Protein AF-A0AAV2VTD2-F1 (afdb_monomer)

Nearest PDB structures (foldseek):
  6qyb-assembly1_A  TM=3.836E-01  e=2.633E+00  Streptomyces lividans 1326
  5hjf-assembly1_D  TM=2.241E-01  e=3.976E+00  Nostoc punctiforme

Radius of gyration: 26.43 Å; Cα contacts (8 Å, |Δi|>4): 81; chains: 1; bou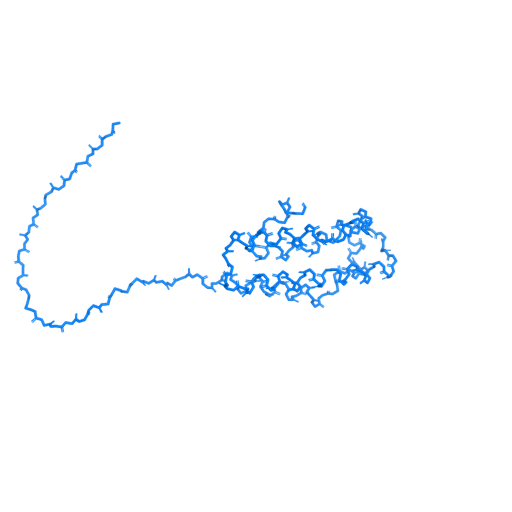nding box: 73×46×57 Å

Mean predicted aligned error: 12.75 Å

InterPro domains:
  IPR038360 DUF4844 superfamily [G3DSA:1.20.1480.40] (35-135)

Sequence (141 aa):
MCLRYCAAHTLEKRKFPMKNLRIYISISLLSFSCFTQGSSLKIDDLIQKDNYALPLWEQRGLVPSPEHVIKRLERVTVNFLENLKKINENSELDAPSKLEKVQSLVDELPWDSFDTEEKEFLADVIAPAIESMGYNPWSII

Foldseek 3Di:
DDDDDDDDDDDDDDDDDDDDDDDDPPPPPPDDPPQLVQLLVQLVVLLPDLLQPPVNCVVVVHDRDPPVVSVVLNVLLNVLSVVLNVLSPDPVDDPVRSVVVNLVSVVPRPLVVDDPVSNVSSLVSCQVSCVSSVDHSVVRD

Organism: NCBI:txid1238450

Structure (mmCIF, N/CA/C/O backbone):
data_AF-A0AAV2VTD2-F1
#
_entry.id   AF-A0AAV2VTD2-F1
#
loop_
_atom_site.group_PDB
_atom_site.id
_atom_site.type_symbol
_atom_site.label_atom_id
_atom_site.label_alt_id
_atom_site.label_comp_id
_atom_site.label_asym_id
_atom_site.label_entity_id
_atom_site.label_seq_id
_atom_site.pdbx_PDB_ins_code
_atom_site.Cartn_x
_atom_site.Cartn_y
_atom_site.Cartn_z
_atom_site.occupancy
_atom_site.B_iso_or_equiv
_atom_site.auth_seq_id
_atom_site.auth_comp_id
_atom_site.auth_asym_id
_atom_site.auth_atom_id
_atom_site.pdbx_PDB_model_num
ATOM 1 N N . MET A 1 1 ? -31.138 34.545 26.437 1.00 36.88 1 MET A N 1
ATOM 2 C CA . MET A 1 1 ? -32.516 34.511 26.981 1.00 36.88 1 MET A CA 1
ATOM 3 C C . MET A 1 1 ? -33.092 33.131 26.686 1.00 36.88 1 MET A C 1
ATOM 5 O O . MET A 1 1 ? -33.505 32.881 25.569 1.00 36.88 1 MET A O 1
ATOM 9 N N . CYS A 1 2 ? -32.776 32.120 27.492 1.00 37.06 2 CYS A N 1
ATOM 10 C CA . CYS A 1 2 ? -33.535 31.676 28.672 1.00 37.06 2 CYS A CA 1
ATOM 11 C C . CYS A 1 2 ? -35.016 31.346 28.402 1.00 37.06 2 CYS A C 1
ATOM 13 O O . CYS A 1 2 ? -35.859 32.233 28.379 1.00 37.06 2 CYS A O 1
ATOM 15 N N . LEU A 1 3 ? -35.257 30.031 28.305 1.00 37.59 3 LEU A N 1
ATOM 16 C CA . LEU A 1 3 ? -36.273 29.255 29.029 1.00 37.59 3 LEU A CA 1
ATOM 17 C C . LEU A 1 3 ? -37.757 29.586 28.782 1.00 37.59 3 LEU A C 1
ATOM 19 O O . LEU A 1 3 ? -38.308 30.536 29.329 1.00 37.59 3 LEU A O 1
ATOM 23 N N . ARG A 1 4 ? -38.448 28.666 28.097 1.00 42.09 4 ARG A N 1
ATOM 24 C CA . ARG A 1 4 ? -39.869 28.368 28.348 1.00 42.09 4 ARG A CA 1
ATOM 25 C C . ARG A 1 4 ? -39.957 26.901 28.770 1.00 42.09 4 ARG A C 1
ATOM 27 O O . ARG A 1 4 ? -39.618 26.027 27.986 1.00 42.09 4 ARG A O 1
ATOM 34 N N . TYR A 1 5 ? -39.990 26.640 30.071 1.00 42.22 5 TYR A N 1
ATOM 35 C CA . TYR A 1 5 ? -41.162 26.554 30.954 1.00 42.22 5 TYR A CA 1
ATOM 36 C C . TYR A 1 5 ? -42.034 25.318 30.728 1.00 42.22 5 TYR A C 1
ATOM 38 O O . TYR A 1 5 ? -42.557 25.063 29.648 1.00 42.22 5 TYR A O 1
ATOM 46 N N . CYS A 1 6 ? -42.131 24.581 31.829 1.00 35.28 6 CYS A N 1
ATOM 47 C CA . CYS A 1 6 ? -42.732 23.284 32.040 1.00 35.28 6 CYS A CA 1
ATOM 48 C C . CYS A 1 6 ? -44.267 23.312 32.130 1.00 35.28 6 CYS A C 1
ATOM 50 O O . CYS A 1 6 ? -44.848 24.295 32.572 1.00 35.28 6 CYS A O 1
ATOM 52 N N . ALA A 1 7 ? -44.833 22.134 31.843 1.00 37.69 7 ALA A N 1
ATOM 53 C CA . ALA A 1 7 ? -45.855 21.403 32.606 1.00 37.69 7 ALA A CA 1
ATOM 54 C C . ALA A 1 7 ? -47.234 22.035 32.888 1.00 37.69 7 ALA A C 1
ATOM 56 O O . ALA A 1 7 ? -47.347 23.035 33.582 1.00 37.69 7 ALA A O 1
ATOM 57 N N . ALA A 1 8 ? -48.293 21.306 32.508 1.00 38.22 8 ALA A N 1
ATOM 58 C CA . ALA A 1 8 ? -49.259 20.669 33.427 1.00 38.22 8 ALA A CA 1
ATOM 59 C C . ALA A 1 8 ? -50.441 20.098 32.606 1.00 38.22 8 ALA A C 1
ATOM 61 O O . ALA A 1 8 ? -51.111 20.821 31.885 1.00 38.22 8 ALA A O 1
ATOM 62 N N . HIS A 1 9 ? -50.576 18.774 32.505 1.00 34.91 9 HIS A N 1
ATOM 63 C CA . HIS A 1 9 ? -51.398 17.907 33.367 1.00 34.91 9 HIS A CA 1
ATOM 64 C C . HIS A 1 9 ? -52.898 17.895 33.009 1.00 34.91 9 HIS A C 1
ATOM 66 O O . HIS A 1 9 ? -53.652 18.802 33.337 1.00 34.91 9 HIS A O 1
ATOM 72 N N . THR A 1 1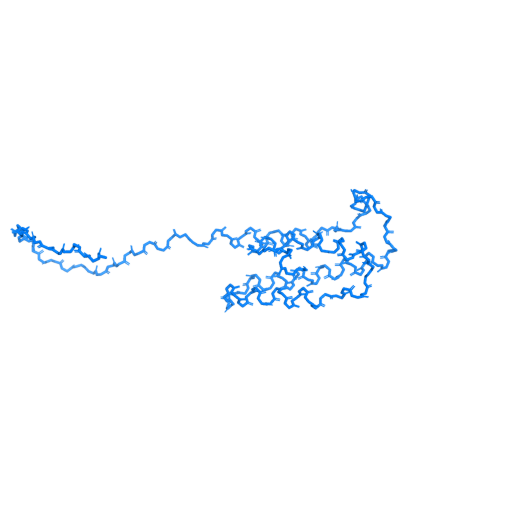0 ? -53.364 16.788 32.430 1.00 36.56 10 THR A N 1
ATOM 73 C CA . THR A 1 10 ? -54.735 16.297 32.633 1.00 36.56 10 THR A CA 1
ATOM 74 C C . THR A 1 10 ? -54.670 14.774 32.711 1.00 36.56 10 THR A C 1
ATOM 76 O O . THR A 1 10 ? -54.387 14.092 31.731 1.00 36.56 10 THR A O 1
ATOM 79 N N . LEU A 1 11 ? -54.839 14.260 33.931 1.00 38.72 11 LEU A N 1
ATOM 80 C CA . LEU A 1 11 ? -54.902 12.841 34.266 1.00 38.72 11 LEU A CA 1
ATOM 81 C C . LEU A 1 11 ? -56.343 12.354 34.087 1.00 38.72 11 LEU A C 1
ATOM 83 O O . LEU A 1 11 ? -57.200 12.686 34.905 1.00 38.72 11 LEU A O 1
ATOM 87 N N . GLU A 1 12 ? -56.596 11.508 33.090 1.00 40.19 12 GLU A N 1
ATOM 88 C CA . GLU A 1 12 ? -57.786 10.657 33.067 1.00 40.19 12 GLU A CA 1
ATOM 89 C C . GLU A 1 12 ? -57.413 9.269 33.598 1.00 40.19 12 GLU A C 1
ATOM 91 O O . GLU A 1 12 ? -56.598 8.537 33.035 1.00 40.19 12 GLU A O 1
ATOM 96 N N . LYS A 1 13 ? -57.984 8.924 34.754 1.00 46.62 13 LYS A N 1
ATOM 97 C CA . LYS A 1 13 ? -57.785 7.643 35.427 1.00 46.62 13 LYS A CA 1
ATOM 98 C C . LYS A 1 13 ? -58.531 6.543 34.673 1.00 46.62 13 LYS A C 1
ATOM 100 O O . LYS A 1 13 ? -59.755 6.478 34.750 1.00 46.62 13 LYS A O 1
ATOM 105 N N . ARG A 1 14 ? -57.810 5.595 34.071 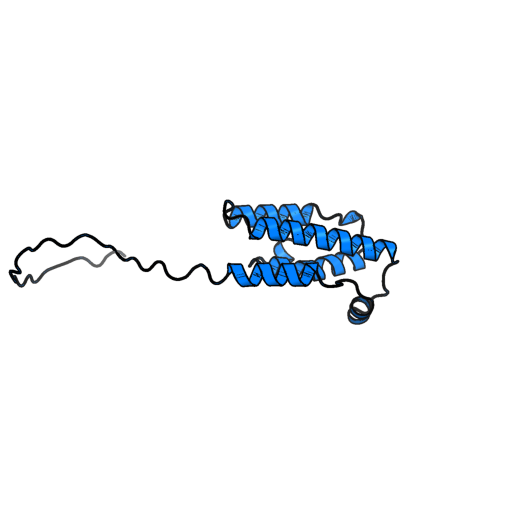1.00 41.16 14 ARG A N 1
ATOM 106 C CA . ARG A 1 14 ? -58.359 4.262 33.773 1.00 41.16 14 ARG A CA 1
ATOM 107 C C . ARG A 1 14 ? -57.610 3.194 34.559 1.00 41.16 14 ARG A C 1
ATOM 109 O O . ARG A 1 14 ? -56.436 2.930 34.332 1.00 41.16 14 ARG A O 1
ATOM 116 N N . LYS A 1 15 ? -58.332 2.588 35.505 1.00 43.59 15 LYS A N 1
ATOM 117 C CA . LYS A 1 15 ? -57.982 1.325 36.163 1.00 43.59 15 LYS A CA 1
ATOM 118 C C . LYS A 1 15 ? -57.872 0.237 35.091 1.00 43.59 15 LYS A C 1
ATOM 120 O O . LYS A 1 15 ? -58.880 -0.097 34.477 1.00 43.59 15 LYS A O 1
ATOM 125 N N . PHE A 1 16 ? -56.692 -0.352 34.937 1.00 41.16 16 PHE A N 1
ATOM 126 C CA . PHE A 1 16 ? -56.518 -1.652 34.292 1.00 41.16 16 PHE A CA 1
ATOM 127 C C . PHE A 1 16 ? -55.811 -2.601 35.274 1.00 41.16 16 PHE A C 1
ATOM 129 O O . PHE A 1 16 ? -54.871 -2.181 35.951 1.00 41.16 16 PHE A O 1
ATOM 136 N N . PRO A 1 17 ? -56.299 -3.843 35.438 1.00 40.00 17 PRO A N 1
ATOM 137 C CA . PRO A 1 17 ? -55.823 -4.760 36.467 1.00 40.00 17 PRO A CA 1
ATOM 138 C C . PRO A 1 17 ? -54.426 -5.305 36.154 1.00 40.00 17 PRO A C 1
ATOM 140 O O . PRO A 1 17 ? -54.135 -5.710 35.030 1.00 40.00 17 PRO A O 1
ATOM 143 N N . MET A 1 18 ? -53.588 -5.368 37.193 1.00 39.12 18 MET A N 1
ATOM 144 C CA . MET A 1 18 ? -52.273 -5.997 37.152 1.00 39.12 18 MET A CA 1
ATOM 145 C C . MET A 1 18 ? -52.396 -7.492 36.862 1.00 39.12 18 MET A 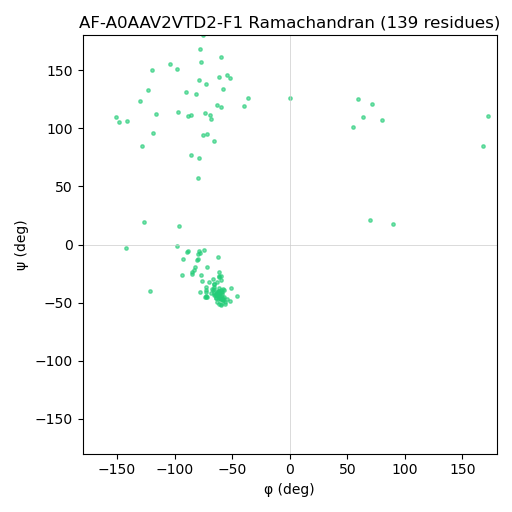C 1
ATOM 147 O O . MET A 1 18 ? -52.970 -8.245 37.651 1.00 39.12 18 MET A O 1
ATOM 151 N N . LYS A 1 19 ? -51.782 -7.931 35.766 1.00 45.41 19 LYS A N 1
ATOM 152 C CA . LYS A 1 19 ? -51.291 -9.299 35.618 1.00 45.41 19 LYS A CA 1
ATOM 153 C C . LYS A 1 19 ? -49.851 -9.214 35.133 1.00 45.41 19 LYS A C 1
ATOM 155 O O . LYS A 1 19 ? -49.561 -8.558 34.140 1.00 45.41 19 LYS A O 1
ATOM 160 N N . ASN A 1 20 ? -48.979 -9.834 35.918 1.00 46.16 20 ASN A N 1
ATOM 161 C CA . ASN A 1 20 ? -47.542 -9.957 35.727 1.00 46.16 20 ASN A CA 1
ATOM 162 C C . ASN A 1 20 ? -47.161 -10.199 34.263 1.00 46.16 20 ASN A C 1
ATOM 164 O O . ASN A 1 20 ? -47.496 -11.253 33.723 1.00 46.16 20 ASN A O 1
ATOM 168 N N . LEU A 1 21 ? -46.388 -9.293 33.658 1.00 40.34 21 LEU A N 1
ATOM 169 C CA . LEU A 1 21 ? -45.577 -9.654 32.502 1.00 40.34 21 LEU A CA 1
ATOM 170 C C . LEU A 1 21 ? -44.315 -8.788 32.403 1.00 40.34 21 LEU A C 1
ATOM 172 O O . LEU A 1 21 ? -44.356 -7.588 32.166 1.00 40.34 21 LEU A O 1
ATOM 176 N N . ARG A 1 22 ? -43.212 -9.481 32.681 1.00 41.16 22 ARG A N 1
ATOM 177 C CA . ARG A 1 22 ? -41.804 -9.265 32.339 1.00 41.16 22 ARG A CA 1
ATOM 178 C C . ARG A 1 22 ? -41.459 -8.018 31.506 1.00 41.16 22 ARG A C 1
ATOM 180 O O . ARG A 1 22 ? -41.915 -7.842 30.384 1.00 41.16 22 ARG A O 1
ATOM 187 N N . ILE A 1 23 ? -40.520 -7.259 32.068 1.00 47.72 23 ILE A N 1
ATOM 188 C CA . ILE A 1 23 ? -39.577 -6.337 31.423 1.00 47.72 23 ILE A CA 1
ATOM 189 C C . ILE A 1 23 ? -39.112 -6.890 30.071 1.00 47.72 23 ILE A C 1
ATOM 191 O O . ILE A 1 23 ? -38.552 -7.978 30.058 1.00 47.72 23 ILE A O 1
ATOM 195 N N . TYR A 1 24 ? -39.244 -6.118 28.990 1.00 40.91 24 TYR A N 1
ATOM 196 C CA . TYR A 1 24 ? -38.283 -6.118 27.88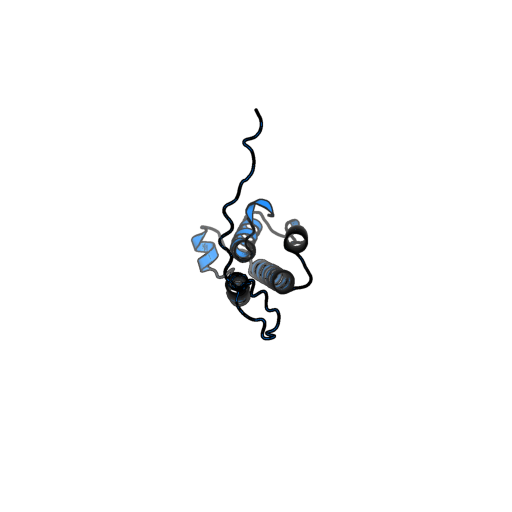1 1.00 40.91 24 TYR A CA 1
ATOM 197 C C . TYR A 1 24 ? -38.234 -4.717 27.264 1.00 40.91 24 TYR A C 1
ATOM 199 O O . TYR A 1 24 ? -39.147 -4.273 26.573 1.00 40.91 24 TYR A O 1
ATOM 207 N N . ILE A 1 25 ? -37.148 -4.008 27.564 1.00 44.09 25 ILE A N 1
ATOM 208 C CA . ILE A 1 25 ? -36.725 -2.809 26.849 1.00 44.09 25 ILE A CA 1
ATOM 209 C C . ILE A 1 25 ? -36.120 -3.310 25.535 1.00 44.09 25 ILE A C 1
ATOM 211 O O . ILE A 1 25 ? -34.958 -3.703 25.491 1.00 44.09 25 ILE A O 1
ATOM 215 N N . SER A 1 26 ? -36.913 -3.354 24.469 1.00 43.91 26 SER A N 1
ATOM 216 C CA . SER A 1 26 ? -36.400 -3.594 23.119 1.00 43.91 26 SER A CA 1
ATOM 217 C C . SER A 1 26 ? -35.953 -2.264 22.517 1.00 43.91 26 SER A C 1
ATOM 219 O O . SER A 1 26 ? -36.650 -1.669 21.698 1.00 43.91 26 SER A O 1
ATOM 221 N N . ILE A 1 27 ? -34.782 -1.781 22.938 1.00 49.34 27 ILE A N 1
ATOM 222 C CA . ILE A 1 27 ? -34.025 -0.818 22.132 1.00 49.34 27 ILE A CA 1
ATOM 223 C C . ILE A 1 27 ? -33.550 -1.606 20.912 1.00 49.34 27 ILE A C 1
ATOM 225 O O . ILE A 1 27 ? -32.709 -2.496 21.027 1.00 49.34 27 ILE A O 1
ATOM 229 N N . SER A 1 28 ? -34.151 -1.329 19.756 1.00 46.38 28 SER A N 1
ATOM 230 C CA . SER A 1 28 ? -33.699 -1.866 18.474 1.00 46.38 28 SER A CA 1
ATOM 231 C C . SER A 1 28 ? -32.313 -1.299 18.159 1.00 46.38 28 SER A C 1
ATOM 233 O O . SER A 1 28 ? -32.184 -0.251 17.537 1.00 46.38 28 SER A O 1
ATOM 235 N N . LEU A 1 29 ? -31.274 -1.998 18.615 1.00 46.50 29 LEU A N 1
ATOM 236 C CA . LEU A 1 29 ? -29.907 -1.907 18.104 1.00 46.50 29 LEU A CA 1
ATOM 237 C C . LEU A 1 29 ? -29.837 -2.727 16.811 1.00 46.50 29 LEU A C 1
ATOM 239 O O . LEU A 1 29 ? -29.329 -3.843 16.788 1.00 46.50 29 LEU A O 1
ATOM 243 N N . LEU A 1 30 ? -30.407 -2.199 15.735 1.00 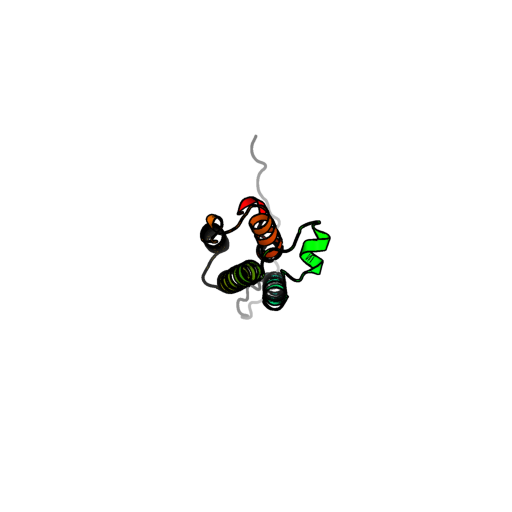49.84 30 LEU A N 1
ATOM 244 C CA . LEU A 1 30 ? -30.274 -2.780 14.403 1.00 49.84 30 LEU A CA 1
ATOM 245 C C . LEU A 1 30 ? -29.827 -1.692 13.441 1.00 49.84 30 LEU A C 1
ATOM 247 O O . LEU A 1 30 ? -30.670 -1.087 12.794 1.00 49.84 30 LEU A O 1
ATOM 251 N N . SER A 1 31 ? -28.510 -1.467 13.377 1.00 47.81 31 SER A N 1
ATOM 252 C CA . SER A 1 31 ? -27.785 -1.073 12.155 1.00 47.81 31 SER A CA 1
ATOM 253 C C . SER A 1 31 ? -26.361 -0.608 12.488 1.00 47.81 31 SER A C 1
ATOM 255 O O . SER A 1 31 ? -26.130 0.587 12.622 1.00 47.81 31 SER A O 1
ATOM 257 N N . PHE A 1 32 ? -25.392 -1.522 12.608 1.00 46.16 32 PHE A N 1
ATOM 258 C CA . PHE A 1 32 ? -23.971 -1.131 12.518 1.00 46.16 32 PHE A CA 1
ATOM 259 C C . PHE A 1 32 ? -23.055 -2.128 11.794 1.00 46.16 32 PHE A C 1
ATOM 261 O O . PHE A 1 32 ? -21.896 -1.816 11.558 1.00 46.16 32 PHE A O 1
ATOM 268 N N . SER A 1 33 ? -23.539 -3.290 11.355 1.00 44.84 33 SER A N 1
ATOM 269 C CA . SER A 1 33 ? -22.681 -4.322 10.752 1.00 44.84 33 SER A CA 1
ATOM 270 C C . SER A 1 33 ? -22.624 -4.320 9.218 1.00 44.84 33 SER A C 1
ATOM 272 O O . SER A 1 33 ? -22.176 -5.301 8.640 1.00 44.84 33 SER A O 1
ATOM 274 N N . CYS A 1 34 ? -23.045 -3.251 8.528 1.00 44.34 34 CYS A N 1
ATOM 275 C CA . CYS A 1 34 ? -23.003 -3.236 7.055 1.00 44.34 34 CYS A CA 1
ATOM 276 C C . CYS A 1 34 ? -21.719 -2.623 6.458 1.00 44.34 34 CYS A C 1
ATOM 278 O O . CYS A 1 34 ? -21.487 -2.775 5.264 1.00 44.34 34 CYS A O 1
ATOM 280 N N . PHE A 1 35 ? -20.878 -1.939 7.246 1.00 48.22 35 PHE A N 1
ATOM 281 C CA . PHE A 1 35 ? -19.720 -1.216 6.693 1.00 48.22 35 PHE A CA 1
ATOM 282 C C . PHE A 1 35 ? -18.416 -2.032 6.703 1.00 48.22 35 PHE A C 1
ATOM 284 O O . PHE A 1 35 ? -17.564 -1.851 5.841 1.00 48.22 35 PHE A O 1
ATOM 291 N N . THR A 1 36 ? -18.272 -2.995 7.617 1.00 53.25 36 THR A N 1
ATOM 292 C CA . THR A 1 36 ? -17.043 -3.796 7.771 1.00 53.25 36 THR A CA 1
ATOM 293 C C . THR A 1 36 ? -16.808 -4.806 6.648 1.00 53.25 36 THR A C 1
ATOM 295 O O . THR A 1 36 ? -15.686 -5.264 6.467 1.00 53.25 36 THR A O 1
ATOM 298 N N . GLN A 1 37 ? -17.844 -5.171 5.888 1.00 53.44 37 GLN A N 1
ATOM 299 C CA . GLN A 1 37 ? -17.731 -6.232 4.885 1.00 53.44 37 GLN A CA 1
ATOM 300 C C . GLN A 1 37 ? -17.182 -5.737 3.538 1.00 53.44 37 GLN A C 1
ATOM 302 O O . GLN A 1 37 ? -16.561 -6.512 2.818 1.00 53.44 37 GLN A O 1
ATOM 307 N N . GLY A 1 38 ? -17.349 -4.450 3.212 1.00 62.16 38 GLY A N 1
ATOM 308 C CA . GLY A 1 38 ? -16.824 -3.867 1.971 1.00 62.16 38 GLY A CA 1
ATOM 309 C C . GLY A 1 38 ? -15.313 -3.613 1.996 1.00 62.16 38 GLY A C 1
ATOM 310 O O . GLY A 1 38 ? -14.657 -3.732 0.964 1.00 62.16 38 GLY A O 1
ATOM 311 N N . SER A 1 39 ? -14.752 -3.313 3.172 1.00 69.94 39 SER A N 1
ATOM 312 C CA . SER A 1 39 ? -13.326 -3.002 3.331 1.00 69.94 39 SER A CA 1
ATOM 313 C C . SER A 1 39 ? -12.430 -4.232 3.186 1.00 69.94 39 SER A C 1
ATOM 315 O O . SER A 1 39 ? -11.442 -4.196 2.457 1.00 69.94 39 SER A O 1
ATOM 317 N N . SER A 1 40 ? -12.811 -5.353 3.808 1.00 76.31 40 SER A N 1
ATOM 318 C CA . SER A 1 40 ? -12.049 -6.611 3.729 1.00 76.31 40 SER A CA 1
ATOM 319 C C . SER A 1 40 ? -11.964 -7.137 2.284 1.00 76.31 40 SER A C 1
ATOM 321 O O . SER A 1 40 ? -10.881 -7.492 1.828 1.00 76.31 40 SER A O 1
ATOM 323 N N . LEU A 1 41 ? -13.056 -7.048 1.509 1.00 82.94 41 LEU A N 1
ATOM 324 C CA . LEU A 1 41 ? -13.074 -7.462 0.098 1.00 82.94 41 LEU A CA 1
ATOM 325 C C . LEU A 1 41 ? -12.121 -6.637 -0.777 1.00 82.94 41 LEU A C 1
ATOM 327 O O . LEU A 1 41 ? -11.401 -7.197 -1.597 1.00 82.94 41 LEU A O 1
ATOM 331 N N . LYS A 1 42 ? -12.073 -5.312 -0.586 1.00 90.25 42 LYS A N 1
ATOM 332 C CA . LYS A 1 42 ? -11.197 -4.446 -1.385 1.00 90.25 42 LYS A CA 1
ATOM 333 C C . LYS A 1 42 ? -9.716 -4.711 -1.111 1.00 90.25 42 LYS A C 1
ATOM 335 O O . LYS A 1 42 ? -8.913 -4.680 -2.041 1.00 90.25 42 LYS A O 1
ATOM 340 N N . ILE A 1 43 ? -9.365 -4.955 0.152 1.00 91.75 43 ILE A N 1
ATOM 341 C CA . ILE A 1 43 ? -7.999 -5.308 0.547 1.00 91.75 43 ILE A CA 1
ATOM 342 C C . ILE A 1 43 ? -7.619 -6.673 -0.045 1.00 91.75 43 ILE A C 1
ATOM 344 O O . ILE A 1 43 ? -6.536 -6.804 -0.612 1.00 91.75 43 ILE A O 1
ATOM 348 N N . ASP A 1 44 ? -8.521 -7.655 0.005 1.00 92.44 44 ASP A N 1
ATOM 349 C CA . ASP A 1 44 ? -8.293 -8.990 -0.562 1.00 92.44 44 ASP A CA 1
ATOM 350 C C . ASP A 1 44 ? -8.097 -8.966 -2.084 1.00 92.44 44 ASP A C 1
ATOM 352 O O . ASP A 1 44 ? -7.172 -9.606 -2.592 1.00 92.44 44 ASP A O 1
ATOM 356 N N . ASP A 1 45 ? -8.895 -8.175 -2.805 1.00 92.81 45 ASP A N 1
ATOM 357 C CA . ASP A 1 45 ? -8.732 -7.978 -4.250 1.00 92.81 45 ASP A CA 1
ATOM 358 C C . ASP A 1 45 ? -7.341 -7.419 -4.587 1.00 92.81 45 ASP A C 1
ATOM 360 O O . ASP A 1 45 ? -6.694 -7.863 -5.538 1.00 92.81 45 ASP A O 1
ATOM 364 N N . LEU A 1 46 ? -6.864 -6.442 -3.807 1.00 92.75 46 LEU A N 1
ATOM 365 C CA . LEU A 1 46 ? -5.554 -5.821 -4.014 1.00 92.75 46 LEU A CA 1
ATOM 366 C C . LEU A 1 46 ? -4.400 -6.768 -3.669 1.00 92.75 46 LEU A C 1
ATOM 368 O O . LEU A 1 46 ? -3.371 -6.705 -4.333 1.00 92.75 46 LEU A O 1
ATOM 372 N N . ILE A 1 47 ? -4.560 -7.661 -2.689 1.00 93.06 47 ILE A N 1
ATOM 373 C CA . ILE A 1 47 ? -3.548 -8.678 -2.358 1.00 93.06 47 ILE A CA 1
ATOM 374 C C . ILE A 1 47 ? -3.375 -9.682 -3.506 1.00 93.06 47 ILE A C 1
ATOM 376 O O . ILE A 1 47 ? -2.258 -10.111 -3.787 1.00 93.06 47 ILE A O 1
ATOM 380 N N . GLN A 1 48 ? -4.466 -10.068 -4.173 1.00 92.25 48 GLN A N 1
ATOM 381 C CA . GLN A 1 48 ? -4.429 -11.063 -5.254 1.00 92.25 48 GLN A CA 1
ATOM 382 C C . GLN A 1 48 ? -4.032 -10.479 -6.614 1.00 92.25 48 GLN A C 1
ATOM 384 O O . GLN A 1 48 ? -3.613 -11.217 -7.509 1.00 92.25 48 GLN A O 1
ATOM 389 N N . LYS A 1 49 ? -4.203 -9.169 -6.794 1.00 92.50 49 LYS A N 1
ATOM 390 C CA . LYS A 1 49 ? -3.952 -8.485 -8.058 1.00 92.50 49 LYS A CA 1
ATOM 391 C C . LYS A 1 49 ? -2.458 -8.240 -8.285 1.00 92.50 49 LYS A C 1
ATOM 393 O O . LYS A 1 49 ? -1.736 -7.813 -7.391 1.00 92.50 49 LYS A O 1
ATOM 398 N N . ASP A 1 50 ? -2.028 -8.389 -9.536 1.00 92.00 50 ASP A N 1
ATOM 399 C CA . ASP A 1 50 ? -0.767 -7.811 -10.005 1.00 92.00 50 ASP A CA 1
ATOM 400 C C . ASP A 1 50 ? -0.920 -6.283 -10.131 1.00 92.00 50 ASP A C 1
ATOM 402 O O . ASP A 1 50 ? -1.469 -5.755 -11.105 1.00 92.00 50 ASP A O 1
ATOM 406 N N . ASN A 1 51 ? -0.508 -5.571 -9.081 1.00 95.12 51 ASN A N 1
ATOM 407 C CA . ASN A 1 51 ? -0.641 -4.117 -8.985 1.00 95.12 51 ASN A CA 1
ATOM 408 C C . ASN A 1 51 ? 0.432 -3.349 -9.767 1.00 95.12 51 ASN A C 1
ATOM 410 O O . ASN A 1 51 ? 0.300 -2.133 -9.909 1.00 95.12 51 ASN A O 1
ATOM 414 N N . TYR A 1 52 ? 1.441 -4.042 -10.303 1.00 94.88 52 TYR A N 1
ATOM 415 C CA . TYR A 1 52 ? 2.582 -3.442 -10.999 1.00 94.88 52 TYR A CA 1
ATOM 416 C C . TYR A 1 52 ? 2.809 -4.034 -12.397 1.00 94.88 52 TYR A C 1
ATOM 418 O O . TYR A 1 52 ? 3.881 -3.859 -12.980 1.00 94.88 52 TYR A O 1
ATOM 426 N N . ALA A 1 53 ? 1.786 -4.679 -12.964 1.00 92.81 53 ALA A N 1
ATOM 427 C CA . ALA A 1 53 ? 1.779 -5.167 -14.336 1.00 92.81 53 ALA A CA 1
ATOM 428 C C . ALA A 1 53 ? 2.166 -4.062 -15.334 1.00 92.81 53 ALA A C 1
ATOM 430 O O . ALA A 1 53 ? 1.731 -2.916 -15.201 1.00 92.81 53 ALA A O 1
ATOM 431 N N . LEU A 1 54 ? 2.905 -4.417 -16.392 1.00 90.75 54 LEU A N 1
ATOM 432 C CA . LEU A 1 54 ? 3.389 -3.475 -17.418 1.00 90.75 54 LEU A CA 1
ATOM 433 C C . LEU A 1 54 ? 2.326 -2.477 -17.930 1.00 90.75 54 LEU A C 1
ATOM 435 O O . LEU A 1 54 ? 2.626 -1.283 -17.962 1.00 90.75 54 LEU A O 1
ATOM 439 N N . PRO A 1 55 ? 1.073 -2.883 -18.239 1.00 93.38 55 PRO A N 1
ATOM 440 C CA . PRO A 1 55 ? 0.062 -1.938 -18.716 1.00 93.38 55 PRO A CA 1
ATOM 441 C C . PRO A 1 55 ? -0.279 -0.824 -17.713 1.00 93.38 55 PRO A C 1
ATOM 443 O O . PRO A 1 55 ? -0.759 0.234 -18.109 1.00 93.38 55 PRO A O 1
ATOM 446 N N . LEU A 1 56 ? -0.059 -1.040 -16.412 1.00 93.62 56 LEU A N 1
ATOM 447 C CA . LEU A 1 56 ? -0.345 -0.055 -15.363 1.00 93.62 56 LEU A CA 1
ATOM 448 C C . LEU A 1 56 ? 0.715 1.052 -15.290 1.00 93.62 56 LEU A C 1
ATOM 450 O O . LEU A 1 56 ? 0.390 2.164 -14.870 1.00 93.62 56 LEU A O 1
ATOM 454 N N . TRP A 1 57 ? 1.948 0.764 -15.715 1.00 92.88 57 TRP A N 1
ATOM 455 C CA . TRP A 1 57 ? 3.007 1.760 -15.897 1.00 92.88 57 TRP A CA 1
ATOM 456 C C . TRP A 1 57 ? 2.732 2.609 -17.141 1.00 92.88 57 TRP A C 1
ATOM 458 O O . TRP A 1 57 ? 2.751 3.836 -17.078 1.00 92.88 57 TRP A O 1
ATOM 468 N N . GLU A 1 58 ? 2.357 1.961 -18.249 1.00 90.88 58 GLU A N 1
ATOM 469 C CA . GLU A 1 58 ? 2.020 2.637 -19.510 1.00 90.88 58 GLU A CA 1
ATOM 470 C C . GLU A 1 58 ? 0.826 3.588 -19.359 1.00 90.88 58 GLU A C 1
ATOM 472 O O . GLU A 1 58 ? 0.851 4.703 -19.877 1.00 90.88 58 GLU A O 1
ATOM 477 N N . GLN A 1 59 ? -0.202 3.190 -18.600 1.00 92.44 59 GLN A N 1
ATOM 478 C CA . GLN A 1 59 ? -1.356 4.046 -18.289 1.00 92.44 59 GLN A CA 1
ATOM 479 C C . GLN A 1 59 ? -0.975 5.330 -17.544 1.00 92.44 59 GLN A C 1
ATOM 481 O O . GLN A 1 59 ? -1.675 6.334 -17.665 1.00 92.44 59 GLN A O 1
ATOM 486 N N . ARG A 1 60 ? 0.129 5.300 -16.791 1.00 90.56 60 ARG A N 1
ATOM 487 C CA . ARG A 1 60 ? 0.693 6.461 -16.092 1.00 90.56 60 ARG A CA 1
ATOM 488 C C . ARG A 1 60 ? 1.670 7.255 -16.961 1.00 90.56 60 ARG A C 1
ATOM 490 O O . ARG A 1 60 ? 2.130 8.308 -16.540 1.00 90.56 60 ARG A O 1
ATOM 497 N N . GLY A 1 61 ? 1.983 6.772 -18.165 1.00 91.38 61 GLY A N 1
ATOM 498 C CA . GLY A 1 61 ? 3.016 7.350 -19.024 1.00 91.38 61 GLY A CA 1
ATOM 499 C C . GLY A 1 61 ? 4.437 7.134 -18.494 1.00 91.38 61 GLY A C 1
ATOM 500 O O . GLY A 1 61 ? 5.335 7.882 -18.874 1.00 91.38 61 GLY A O 1
ATOM 501 N N . LEU A 1 62 ? 4.633 6.139 -17.624 1.00 89.00 62 LEU A N 1
ATOM 502 C CA . LEU A 1 62 ? 5.911 5.830 -16.987 1.00 89.00 62 LEU A CA 1
ATOM 503 C C . LEU A 1 62 ? 6.636 4.702 -17.720 1.00 89.00 62 LEU A C 1
ATOM 505 O O . LEU A 1 62 ? 6.014 3.805 -18.299 1.00 89.00 62 LEU A O 1
ATOM 509 N N . VAL A 1 63 ? 7.966 4.723 -17.652 1.00 91.44 63 VAL A N 1
ATOM 510 C CA . VAL A 1 63 ? 8.781 3.575 -18.056 1.00 91.44 63 VAL A CA 1
ATOM 511 C C . VAL A 1 63 ? 8.798 2.586 -16.888 1.00 91.44 63 VAL A C 1
ATOM 513 O O . VAL A 1 63 ? 9.095 2.997 -15.771 1.00 91.44 63 VAL A O 1
ATOM 516 N N . PRO A 1 64 ? 8.501 1.294 -17.106 1.00 92.31 64 PRO A N 1
ATOM 517 C CA . PRO A 1 64 ? 8.550 0.312 -16.033 1.00 92.31 64 PRO A CA 1
ATOM 518 C C . PRO A 1 64 ? 9.929 0.243 -15.377 1.00 92.31 64 PRO A C 1
ATOM 520 O O . PRO A 1 64 ? 10.947 0.124 -16.069 1.00 92.31 64 PRO A O 1
ATOM 523 N N . SER A 1 65 ? 9.949 0.241 -14.045 1.00 93.75 65 SER A N 1
ATOM 524 C CA . SER A 1 65 ? 11.170 0.004 -13.279 1.00 93.75 65 SER A CA 1
ATOM 525 C C . SER A 1 65 ? 11.779 -1.374 -13.584 1.00 93.75 65 SER A C 1
ATOM 527 O O . SER A 1 65 ? 11.101 -2.287 -14.069 1.00 93.75 65 SER A O 1
ATOM 529 N N . PRO A 1 66 ? 13.068 -1.587 -13.268 1.00 95.25 66 PRO A N 1
ATOM 530 C CA . PRO A 1 66 ? 13.681 -2.904 -13.375 1.00 95.25 66 PRO A CA 1
ATOM 531 C C . PRO A 1 66 ? 12.904 -3.971 -12.591 1.00 95.25 66 PRO A C 1
ATOM 533 O O . PRO A 1 66 ? 12.418 -3.721 -11.489 1.00 95.25 66 PRO A O 1
ATOM 536 N N . GLU A 1 67 ? 12.877 -5.203 -13.105 1.00 94.81 67 GLU A N 1
ATOM 537 C CA . GLU A 1 67 ? 12.093 -6.317 -12.539 1.00 94.81 67 GLU A CA 1
ATOM 538 C C . GLU A 1 67 ? 12.328 -6.533 -11.031 1.00 94.81 67 GLU A C 1
ATOM 540 O O . GLU A 1 67 ? 11.406 -6.835 -10.278 1.00 94.81 67 GLU A O 1
ATOM 545 N N . HIS A 1 68 ? 13.567 -6.361 -10.561 1.00 95.62 68 HIS A N 1
ATOM 546 C CA . HIS A 1 68 ? 13.895 -6.525 -9.145 1.00 95.62 68 HIS A CA 1
ATOM 547 C C . HIS A 1 68 ? 13.251 -5.456 -8.248 1.00 95.62 68 HIS A C 1
ATOM 549 O O . HIS A 1 68 ? 12.949 -5.751 -7.090 1.00 95.62 68 HIS A O 1
ATOM 555 N N . VAL A 1 69 ? 13.028 -4.243 -8.765 1.00 95.75 69 VAL A N 1
ATOM 556 C CA . VAL A 1 69 ? 12.343 -3.167 -8.040 1.00 95.75 69 VAL A CA 1
ATOM 557 C C . VAL A 1 69 ? 10.837 -3.394 -8.050 1.00 95.75 69 VAL A C 1
ATOM 559 O O . VAL A 1 69 ? 10.214 -3.304 -6.996 1.00 95.75 69 VAL A O 1
ATOM 562 N N . ILE A 1 70 ? 10.274 -3.825 -9.184 1.00 95.50 70 ILE A N 1
ATOM 563 C CA . ILE A 1 70 ? 8.861 -4.227 -9.283 1.00 95.50 70 ILE A CA 1
ATOM 564 C C . ILE A 1 70 ? 8.538 -5.328 -8.262 1.00 95.50 70 ILE A C 1
ATOM 566 O O . ILE A 1 70 ? 7.640 -5.169 -7.439 1.00 95.50 70 ILE A O 1
ATOM 570 N N . LYS A 1 71 ? 9.352 -6.390 -8.193 1.00 95.75 71 LYS A N 1
ATOM 571 C CA . LYS A 1 71 ? 9.192 -7.454 -7.180 1.00 95.75 71 LYS A CA 1
ATOM 572 C C . LYS A 1 71 ? 9.295 -6.942 -5.743 1.00 95.75 71 LYS A C 1
ATOM 574 O O . LYS A 1 71 ? 8.726 -7.527 -4.818 1.00 95.75 71 LYS A O 1
ATOM 579 N N . ARG A 1 72 ? 10.075 -5.882 -5.520 1.00 96.50 72 ARG A N 1
ATOM 580 C CA . ARG A 1 72 ? 10.187 -5.247 -4.206 1.00 96.50 72 ARG A CA 1
ATOM 581 C C . ARG A 1 72 ? 8.922 -4.457 -3.873 1.00 96.50 72 ARG A C 1
ATOM 583 O O . ARG A 1 72 ? 8.428 -4.609 -2.758 1.00 96.50 72 ARG A O 1
ATOM 590 N N . LEU A 1 73 ? 8.397 -3.680 -4.819 1.00 96.50 73 LEU A N 1
ATOM 591 C CA . LEU A 1 73 ? 7.131 -2.951 -4.699 1.00 96.50 73 LEU A CA 1
ATOM 592 C C . LEU A 1 73 ? 5.959 -3.897 -4.414 1.00 96.50 73 LEU A C 1
ATOM 594 O O . LEU A 1 73 ? 5.200 -3.666 -3.473 1.00 96.50 73 LEU A O 1
ATOM 598 N N . GLU A 1 74 ? 5.869 -5.009 -5.145 1.00 96.31 74 GLU A N 1
ATOM 599 C CA . GLU A 1 74 ? 4.878 -6.067 -4.913 1.00 96.31 74 GLU A CA 1
ATOM 600 C C . GLU A 1 74 ? 4.948 -6.598 -3.479 1.00 96.31 74 GLU A C 1
ATOM 602 O O . GLU A 1 74 ? 3.944 -6.621 -2.767 1.00 96.31 74 GLU A O 1
ATOM 607 N N . ARG A 1 75 ? 6.147 -6.977 -3.015 1.00 96.69 75 ARG A N 1
ATOM 608 C CA . ARG A 1 75 ? 6.336 -7.511 -1.660 1.00 96.69 75 ARG A CA 1
ATOM 609 C C . ARG A 1 75 ? 5.957 -6.497 -0.584 1.00 96.69 75 ARG A C 1
ATOM 611 O O . ARG A 1 75 ? 5.318 -6.870 0.398 1.00 96.69 75 ARG A O 1
ATOM 618 N N . VAL A 1 76 ? 6.380 -5.243 -0.746 1.00 97.44 76 VAL A N 1
ATOM 619 C CA . VAL A 1 76 ? 6.067 -4.158 0.194 1.00 97.44 76 VAL A CA 1
ATOM 620 C C . VAL A 1 76 ? 4.558 -3.931 0.250 1.00 97.44 76 VAL A C 1
ATOM 622 O O . VAL A 1 76 ? 3.996 -3.894 1.342 1.00 97.44 76 VAL A O 1
ATOM 625 N N . THR A 1 77 ? 3.903 -3.881 -0.909 1.00 97.44 77 THR A N 1
ATOM 626 C CA . THR A 1 77 ? 2.451 -3.703 -1.028 1.00 97.44 77 THR A CA 1
ATOM 627 C C . THR A 1 77 ? 1.685 -4.834 -0.366 1.00 97.44 77 THR A C 1
ATOM 629 O O . THR A 1 77 ? 0.824 -4.578 0.470 1.00 97.44 77 THR A O 1
ATOM 632 N N . VAL A 1 78 ? 2.006 -6.090 -0.684 1.00 96.88 78 VAL A N 1
ATOM 633 C CA . VAL A 1 78 ? 1.315 -7.248 -0.098 1.00 96.88 78 VAL A CA 1
ATOM 634 C C . VAL A 1 78 ? 1.487 -7.265 1.420 1.00 96.88 78 VAL A C 1
ATOM 636 O O . VAL A 1 78 ? 0.500 -7.388 2.140 1.00 96.88 78 VAL A O 1
ATOM 639 N N . ASN A 1 79 ? 2.707 -7.047 1.924 1.00 97.75 79 ASN A N 1
ATOM 640 C CA . ASN A 1 79 ? 2.947 -6.984 3.367 1.00 97.75 79 ASN A CA 1
ATOM 641 C C . ASN A 1 79 ? 2.167 -5.838 4.035 1.00 97.75 79 ASN A C 1
ATOM 643 O O . ASN A 1 79 ? 1.606 -6.019 5.116 1.00 97.75 79 ASN A O 1
ATOM 647 N N . PHE A 1 80 ? 2.104 -4.665 3.402 1.00 97.50 80 PHE A N 1
ATOM 648 C CA . PHE A 1 80 ? 1.292 -3.550 3.886 1.00 97.50 80 PHE A CA 1
ATOM 649 C C . PHE A 1 80 ? -0.191 -3.936 3.959 1.00 97.50 80 PHE A C 1
ATOM 651 O O . PHE A 1 80 ? -0.803 -3.819 5.018 1.00 97.50 80 PHE A O 1
ATOM 658 N N . LEU A 1 81 ? -0.755 -4.465 2.871 1.00 97.12 81 LEU A N 1
ATOM 659 C CA . LEU A 1 81 ? -2.170 -4.833 2.778 1.00 97.12 81 LEU A CA 1
ATOM 660 C C . LEU A 1 81 ? -2.559 -5.936 3.772 1.00 97.12 81 LEU A C 1
ATOM 662 O O . LEU A 1 81 ? -3.612 -5.850 4.402 1.00 97.12 81 LEU A O 1
ATOM 666 N N . GLU A 1 82 ? -1.705 -6.939 3.978 1.00 96.81 82 GLU A N 1
ATOM 667 C CA . GLU A 1 82 ? -1.937 -7.981 4.984 1.00 96.81 82 GLU A CA 1
ATOM 668 C C . GLU A 1 82 ? -1.977 -7.413 6.408 1.00 96.81 82 GLU A C 1
ATOM 670 O O . GLU A 1 82 ? -2.809 -7.819 7.224 1.00 96.81 82 GLU A O 1
ATOM 675 N N . ASN A 1 83 ? -1.094 -6.467 6.734 1.00 97.31 83 ASN A N 1
ATOM 676 C CA . ASN A 1 83 ? -1.099 -5.825 8.048 1.00 97.31 83 ASN A CA 1
ATOM 677 C C . ASN A 1 83 ? -2.277 -4.858 8.202 1.00 97.31 83 ASN A C 1
ATOM 679 O O . ASN A 1 83 ? -2.909 -4.831 9.260 1.00 97.31 83 ASN A O 1
ATOM 683 N N . LEU A 1 84 ? -2.648 -4.156 7.131 1.00 95.88 84 LEU A N 1
ATOM 684 C CA . LEU A 1 84 ? -3.841 -3.320 7.082 1.00 95.88 84 LEU A CA 1
ATOM 685 C C . LEU A 1 84 ? -5.109 -4.148 7.340 1.00 95.88 84 LEU A C 1
ATOM 687 O O . LEU A 1 84 ? -5.946 -3.770 8.164 1.00 95.88 84 LEU A O 1
ATOM 691 N N . LYS A 1 85 ? -5.210 -5.330 6.718 1.00 95.38 85 LYS A N 1
ATOM 692 C CA . LYS A 1 85 ? -6.295 -6.291 6.952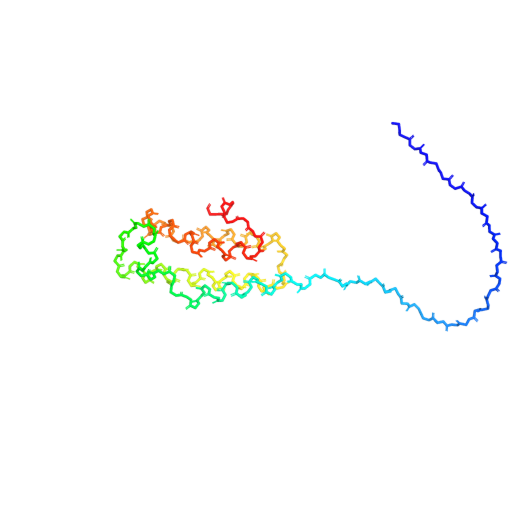 1.00 95.38 85 LYS A CA 1
ATOM 693 C C . LYS A 1 85 ? -6.379 -6.703 8.421 1.00 95.38 85 LYS A C 1
ATOM 695 O O . LYS A 1 85 ? -7.454 -6.621 9.013 1.00 95.38 85 LYS A O 1
ATOM 700 N N . LYS A 1 86 ? -5.248 -7.065 9.042 1.00 95.69 86 LYS A N 1
ATOM 701 C CA . LYS A 1 86 ? -5.198 -7.423 10.474 1.00 95.69 86 LYS A CA 1
ATOM 702 C C . LYS A 1 86 ? -5.687 -6.283 11.370 1.00 95.69 86 LYS A C 1
ATOM 704 O O . LYS A 1 86 ? -6.407 -6.541 12.331 1.00 95.69 86 LYS A O 1
ATOM 709 N N . ILE A 1 87 ? -5.325 -5.032 11.069 1.00 95.25 87 ILE A N 1
ATOM 710 C CA . ILE A 1 87 ? -5.805 -3.856 11.818 1.00 95.25 87 ILE A CA 1
ATOM 711 C C . ILE A 1 87 ? -7.322 -3.702 11.655 1.00 95.25 87 ILE A C 1
ATOM 713 O O . ILE A 1 87 ? -8.035 -3.497 12.641 1.00 95.25 87 ILE A O 1
ATOM 717 N N . ASN A 1 88 ? -7.825 -3.828 10.425 1.00 93.44 88 ASN A N 1
ATOM 718 C CA . ASN A 1 88 ? -9.248 -3.704 10.117 1.00 93.44 88 ASN A CA 1
ATOM 719 C C . ASN A 1 88 ? -10.095 -4.760 10.845 1.00 93.44 88 ASN A C 1
ATOM 721 O O . ASN A 1 88 ? -11.120 -4.427 11.445 1.00 93.44 88 ASN A O 1
ATOM 725 N N . GLU A 1 89 ? -9.639 -6.011 10.843 1.00 93.50 89 GLU A N 1
ATOM 726 C CA . GLU A 1 89 ? -10.353 -7.163 11.408 1.00 93.50 89 GLU A CA 1
ATOM 727 C C . GLU A 1 89 ? -10.219 -7.281 12.931 1.00 93.50 89 GLU A C 1
ATOM 729 O O . GLU A 1 89 ? -10.990 -8.001 13.566 1.00 93.50 89 GLU A O 1
ATOM 734 N N . ASN A 1 90 ? -9.292 -6.545 13.545 1.00 93.31 90 ASN A N 1
ATOM 735 C CA . ASN A 1 90 ? -9.135 -6.545 14.991 1.00 93.31 90 ASN A CA 1
ATOM 736 C C . ASN A 1 90 ? -10.331 -5.849 15.674 1.00 93.31 90 ASN A C 1
ATOM 738 O O . ASN A 1 90 ? -10.517 -4.634 15.562 1.00 93.31 90 ASN A O 1
ATOM 742 N N . SER A 1 91 ? -11.149 -6.627 16.389 1.00 91.94 91 SER A N 1
ATOM 743 C CA . SER A 1 91 ? -12.322 -6.145 17.130 1.00 91.94 91 SER A CA 1
ATOM 744 C C . SER A 1 91 ? -11.996 -5.502 18.481 1.00 91.94 91 SER A C 1
ATOM 746 O O . SER A 1 91 ? -12.878 -4.897 19.083 1.00 91.94 91 SER A O 1
ATOM 748 N N . GLU A 1 92 ? -10.767 -5.651 18.977 1.00 95.00 92 GLU A N 1
ATOM 749 C CA . GLU A 1 92 ? -10.310 -5.070 20.248 1.00 95.00 92 GLU A CA 1
ATOM 750 C C . GLU A 1 92 ? -9.888 -3.602 20.099 1.00 95.00 92 GLU A C 1
ATOM 752 O O . GLU A 1 92 ? -9.832 -2.873 21.087 1.00 95.00 92 GLU A O 1
ATOM 757 N N . LEU A 1 93 ? -9.601 -3.159 18.871 1.00 93.00 93 LEU A N 1
ATOM 758 C CA . LEU A 1 93 ? -9.205 -1.785 18.578 1.00 93.00 93 LEU A CA 1
ATOM 759 C C . LEU A 1 93 ? -10.424 -0.915 18.271 1.00 93.00 93 LEU A C 1
ATOM 761 O O . LEU A 1 93 ? -11.246 -1.249 17.412 1.00 93.00 93 LEU A O 1
ATOM 765 N N . ASP A 1 94 ? -10.495 0.245 18.915 1.00 93.06 94 ASP A N 1
ATOM 766 C CA . ASP A 1 94 ? -11.439 1.294 18.551 1.00 93.06 94 ASP A CA 1
ATOM 767 C C . ASP A 1 94 ? -10.963 2.069 17.305 1.00 93.06 94 ASP A C 1
ATOM 769 O O . ASP A 1 94 ? -9.838 1.912 16.822 1.00 93.06 94 ASP A O 1
ATOM 773 N N . ALA A 1 95 ? -11.845 2.890 16.730 1.00 90.50 95 ALA A N 1
ATOM 774 C CA . ALA A 1 95 ? -11.554 3.600 15.482 1.00 90.50 95 ALA A CA 1
ATOM 775 C C . ALA A 1 95 ? -10.326 4.540 15.562 1.00 90.50 95 ALA A C 1
ATOM 777 O O . ALA A 1 95 ? -9.543 4.528 14.608 1.00 90.50 95 ALA A O 1
ATOM 778 N N . PRO A 1 96 ? -10.107 5.303 16.656 1.00 93.44 96 PRO A N 1
ATOM 779 C CA . PRO A 1 96 ? -8.875 6.068 16.857 1.00 93.44 96 PRO A CA 1
ATOM 780 C C . PRO A 1 96 ? -7.615 5.196 16.903 1.00 93.44 96 PRO A C 1
ATOM 782 O O . PRO A 1 96 ? -6.658 5.500 16.194 1.00 93.44 96 PRO A O 1
ATOM 785 N N . SER A 1 97 ? -7.621 4.087 17.654 1.00 95.25 97 SER A N 1
ATOM 786 C CA . SER A 1 97 ? -6.448 3.198 17.734 1.00 95.25 97 SER A CA 1
ATOM 787 C C . SER A 1 97 ? -6.146 2.518 16.400 1.00 95.25 97 SER A C 1
ATOM 789 O O . SER A 1 97 ? -4.986 2.268 16.071 1.00 95.25 97 SER A O 1
ATOM 791 N N . LYS A 1 98 ? -7.181 2.201 15.608 1.00 95.12 98 LYS A N 1
ATOM 792 C CA . LYS A 1 98 ? -6.992 1.701 14.239 1.00 95.12 98 LYS A CA 1
ATOM 793 C C . LYS A 1 98 ? -6.327 2.753 13.360 1.00 95.12 98 LYS A C 1
ATOM 795 O O . LYS A 1 98 ? -5.368 2.415 12.679 1.00 95.12 98 LYS A O 1
ATOM 800 N N . LEU A 1 99 ? -6.785 4.005 13.408 1.00 94.56 99 LEU A N 1
ATOM 801 C CA . LEU A 1 99 ? -6.197 5.097 12.630 1.00 94.56 99 LEU A CA 1
ATOM 802 C C . LEU A 1 99 ? -4.718 5.314 12.980 1.00 94.56 99 LEU A C 1
ATOM 804 O O . LEU A 1 99 ? -3.898 5.377 12.071 1.00 94.56 99 LEU A O 1
ATOM 808 N N . GLU A 1 100 ? -4.375 5.359 14.270 1.00 95.38 100 GLU A N 1
ATOM 809 C CA . GLU A 1 100 ? -2.982 5.488 14.725 1.00 95.38 100 GLU A CA 1
ATOM 810 C C . GLU A 1 100 ? -2.107 4.356 14.168 1.00 95.38 100 GLU A C 1
ATOM 812 O O . GLU A 1 100 ? -1.038 4.600 13.616 1.00 95.38 100 GLU A O 1
ATOM 817 N N . LYS A 1 101 ? -2.592 3.109 14.220 1.00 96.50 101 LYS A N 1
ATOM 818 C CA . LYS A 1 101 ? -1.864 1.966 13.651 1.00 96.50 101 LYS A CA 1
ATOM 819 C C . LYS A 1 101 ? -1.735 2.022 12.133 1.00 96.50 101 LYS A C 1
ATOM 821 O O . LYS A 1 101 ? -0.711 1.589 11.617 1.00 96.50 101 LYS A O 1
ATOM 826 N N . VAL A 1 102 ? -2.750 2.513 11.419 1.00 95.81 102 VAL A N 1
ATOM 827 C CA . VAL A 1 102 ? -2.660 2.720 9.964 1.00 95.81 102 VAL A CA 1
ATOM 828 C C . VAL A 1 102 ? -1.604 3.778 9.647 1.00 95.81 102 VAL A C 1
ATOM 830 O O . VAL A 1 102 ? -0.803 3.555 8.748 1.00 95.81 102 VAL A O 1
ATOM 833 N N . GLN A 1 103 ? -1.559 4.879 10.404 1.00 95.75 103 GLN A N 1
ATOM 834 C CA . GLN A 1 103 ? -0.531 5.916 10.256 1.00 95.75 103 GLN A CA 1
ATOM 835 C C . GLN A 1 103 ? 0.870 5.349 10.485 1.00 95.75 103 GLN A C 1
ATOM 837 O O . GLN A 1 103 ? 1.709 5.448 9.597 1.00 95.75 103 GLN A O 1
ATOM 842 N N . SER A 1 104 ? 1.094 4.640 11.598 1.00 96.62 104 SER A N 1
ATOM 843 C CA . SER A 1 104 ? 2.390 3.994 11.851 1.00 96.62 104 SER A CA 1
ATOM 844 C C . SER A 1 104 ? 2.775 3.004 10.750 1.00 96.62 104 SER A C 1
ATOM 846 O O . SER A 1 104 ? 3.932 2.942 10.353 1.00 96.62 104 SER A O 1
ATOM 848 N N . LEU A 1 105 ? 1.811 2.248 10.216 1.00 96.62 105 LEU A N 1
ATOM 849 C CA . LEU A 1 105 ? 2.067 1.303 9.130 1.00 96.62 105 LEU A CA 1
ATOM 850 C C . LEU A 1 105 ? 2.492 2.006 7.829 1.00 96.62 105 LEU A C 1
ATOM 852 O O . LEU A 1 105 ? 3.296 1.453 7.080 1.00 96.62 105 LEU A O 1
ATOM 856 N N . VAL A 1 106 ? 1.957 3.199 7.552 1.00 95.75 106 VAL A N 1
ATOM 857 C CA . VAL A 1 106 ? 2.365 4.034 6.411 1.00 95.75 106 VAL A CA 1
ATOM 858 C C . VAL A 1 106 ? 3.746 4.652 6.648 1.00 95.75 106 VAL A C 1
ATOM 860 O O . VAL A 1 106 ? 4.575 4.627 5.739 1.00 95.75 106 VAL A O 1
ATOM 863 N N . ASP A 1 107 ? 4.034 5.125 7.860 1.00 95.25 107 ASP A N 1
ATOM 864 C CA . ASP A 1 107 ? 5.346 5.677 8.232 1.00 95.25 107 ASP A CA 1
ATOM 865 C C . ASP A 1 107 ? 6.474 4.630 8.148 1.00 95.25 107 ASP A C 1
ATOM 867 O O . ASP A 1 107 ? 7.614 4.952 7.817 1.00 95.25 107 ASP A O 1
ATOM 871 N N . GLU A 1 108 ? 6.162 3.361 8.428 1.00 96.44 108 GLU A N 1
ATOM 872 C CA . GLU A 1 108 ? 7.105 2.236 8.373 1.00 96.44 108 GLU A CA 1
ATOM 873 C C . GLU A 1 108 ? 7.392 1.730 6.947 1.00 96.44 108 GLU A C 1
ATOM 875 O O . GLU A 1 108 ? 8.267 0.873 6.755 1.00 96.44 108 GLU A O 1
ATOM 880 N N . LEU A 1 109 ? 6.681 2.228 5.929 1.00 96.62 109 LEU A N 1
ATOM 881 C CA . LEU A 1 109 ? 6.976 1.872 4.544 1.00 96.62 109 LEU A CA 1
ATOM 882 C C . LEU A 1 109 ? 8.400 2.323 4.173 1.00 96.62 109 LEU A C 1
ATOM 884 O O . LEU A 1 109 ? 8.862 3.383 4.596 1.00 96.62 109 LEU A O 1
ATOM 888 N N . PRO A 1 110 ? 9.129 1.546 3.350 1.00 96.06 110 PRO A N 1
ATOM 889 C CA . PRO A 1 110 ? 10.513 1.846 3.006 1.00 96.06 110 PRO A CA 1
ATOM 890 C C . PRO A 1 110 ? 10.588 2.932 1.924 1.00 96.06 110 PRO A C 1
ATOM 892 O O . PRO A 1 110 ? 11.169 2.705 0.863 1.00 96.06 110 PRO A O 1
ATOM 895 N N . TRP A 1 111 ? 10.004 4.104 2.178 1.00 94.12 111 TRP A N 1
ATOM 896 C CA . TRP A 1 111 ? 9.922 5.209 1.228 1.00 94.12 111 TRP A CA 1
ATOM 897 C C . TRP A 1 111 ? 11.295 5.555 0.654 1.00 94.12 111 TRP A C 1
ATOM 899 O O . TRP A 1 111 ? 11.464 5.566 -0.558 1.00 9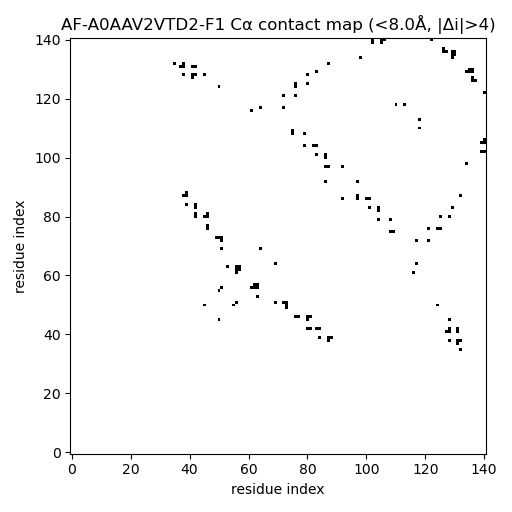4.12 111 TRP A O 1
ATOM 909 N N . ASP A 1 112 ? 12.321 5.706 1.489 1.00 94.50 112 ASP A N 1
ATOM 910 C CA . ASP A 1 112 ? 13.684 6.064 1.056 1.00 94.50 112 ASP A CA 1
ATOM 911 C C . ASP A 1 112 ? 14.363 5.041 0.133 1.00 94.50 112 ASP A C 1
ATOM 913 O O . ASP A 1 112 ? 15.422 5.309 -0.431 1.00 94.50 112 ASP A O 1
ATOM 917 N N . SER A 1 113 ? 13.776 3.855 -0.021 1.00 92.75 113 SER A N 1
ATOM 918 C CA . SER A 1 113 ? 14.292 2.810 -0.900 1.00 92.75 113 SER A CA 1
ATOM 919 C C . SER A 1 113 ? 13.789 2.873 -2.340 1.00 92.75 113 SER A C 1
ATOM 921 O O . SER A 1 113 ? 14.245 2.063 -3.149 1.00 92.75 113 SER A O 1
ATOM 923 N N . PHE A 1 114 ? 12.849 3.768 -2.625 1.00 94.81 114 PHE A N 1
ATOM 924 C CA . PHE A 1 114 ? 12.193 3.919 -3.916 1.00 94.81 114 PHE A CA 1
ATOM 925 C C . PHE A 1 114 ? 12.448 5.316 -4.482 1.00 94.81 114 PHE A C 1
ATOM 927 O O . PHE A 1 114 ? 12.629 6.287 -3.729 1.00 94.81 114 PHE A O 1
ATOM 934 N N . ASP A 1 115 ? 12.475 5.424 -5.805 1.00 93.38 115 ASP A N 1
ATOM 935 C CA . ASP A 1 115 ? 12.505 6.731 -6.454 1.00 93.38 115 ASP A CA 1
ATOM 936 C C . ASP A 1 115 ? 11.128 7.418 -6.403 1.00 93.38 115 ASP A C 1
ATOM 938 O O . ASP A 1 115 ? 10.175 6.918 -5.806 1.00 93.38 115 ASP A O 1
ATOM 942 N N . THR A 1 116 ? 11.030 8.621 -6.964 1.00 93.88 116 THR A N 1
ATOM 943 C CA . THR A 1 116 ? 9.783 9.391 -6.934 1.00 93.88 116 THR A CA 1
ATOM 944 C C . THR A 1 116 ? 8.636 8.678 -7.655 1.00 93.88 116 THR A C 1
ATOM 946 O O . THR A 1 116 ? 7.529 8.652 -7.126 1.00 93.88 116 THR A O 1
ATOM 949 N N . GLU A 1 117 ? 8.888 8.070 -8.815 1.00 94.19 117 GLU A N 1
ATOM 950 C CA . GLU A 1 117 ? 7.847 7.421 -9.625 1.00 94.19 117 GLU A CA 1
ATOM 951 C C . GLU A 1 117 ? 7.315 6.168 -8.915 1.00 94.19 117 GLU A C 1
ATOM 953 O O . GLU A 1 117 ? 6.108 5.935 -8.830 1.00 94.19 117 GLU A O 1
ATOM 958 N N . GLU A 1 118 ? 8.218 5.390 -8.324 1.00 95.81 118 GLU A N 1
ATOM 959 C CA . GLU A 1 118 ? 7.906 4.185 -7.560 1.00 95.81 118 GLU A CA 1
ATOM 960 C C . GLU A 1 118 ? 7.148 4.499 -6.264 1.00 95.81 118 GLU A C 1
ATOM 962 O O . GLU A 1 118 ? 6.226 3.765 -5.896 1.00 95.81 118 GLU A O 1
ATOM 967 N N . LYS A 1 119 ? 7.500 5.601 -5.584 1.00 95.56 119 LYS A N 1
ATOM 968 C CA . LYS A 1 119 ? 6.779 6.100 -4.400 1.00 95.56 119 LYS A CA 1
ATOM 969 C C . LYS A 1 119 ? 5.351 6.494 -4.737 1.00 95.56 119 LYS A C 1
ATOM 971 O O . LYS A 1 119 ? 4.429 6.067 -4.045 1.00 95.56 119 LYS A O 1
ATOM 976 N N . GLU A 1 120 ? 5.174 7.290 -5.788 1.00 94.56 120 GLU A N 1
ATOM 977 C CA . GLU A 1 120 ? 3.852 7.733 -6.233 1.00 94.56 120 GLU A CA 1
ATOM 978 C C . GLU A 1 120 ? 2.992 6.537 -6.648 1.00 94.56 120 GLU A C 1
ATOM 980 O O . GLU A 1 120 ? 1.840 6.423 -6.229 1.00 94.56 120 GLU A O 1
ATOM 985 N N . PHE A 1 121 ? 3.568 5.577 -7.377 1.00 95.62 121 PHE A N 1
ATOM 986 C CA . PHE A 1 121 ? 2.845 4.367 -7.751 1.00 95.62 121 PHE A CA 1
ATOM 987 C C . PHE A 1 121 ? 2.501 3.508 -6.516 1.00 95.62 121 PHE A C 1
ATOM 989 O O . PHE A 1 121 ? 1.377 3.020 -6.386 1.00 95.62 121 PHE A O 1
ATOM 996 N N . LEU A 1 122 ? 3.412 3.348 -5.553 1.00 96.56 122 LEU A N 1
ATOM 997 C CA . LEU A 1 122 ? 3.095 2.665 -4.295 1.00 96.56 122 LEU A CA 1
ATOM 998 C C . LEU A 1 122 ? 1.935 3.343 -3.551 1.00 96.56 122 LEU A C 1
ATOM 1000 O O . LEU A 1 122 ? 0.994 2.651 -3.156 1.00 96.56 122 LEU A O 1
ATOM 1004 N N . ALA A 1 123 ? 1.967 4.670 -3.410 1.00 95.94 123 ALA A N 1
ATOM 1005 C CA . ALA A 1 123 ? 0.910 5.447 -2.763 1.00 95.94 123 ALA A CA 1
ATOM 1006 C C . ALA A 1 123 ? -0.451 5.260 -3.460 1.00 95.94 123 ALA A C 1
ATOM 1008 O O . ALA A 1 123 ? -1.449 4.952 -2.803 1.00 95.94 123 ALA A O 1
ATOM 1009 N N . ASP A 1 124 ? -0.479 5.346 -4.792 1.00 95.06 124 ASP A N 1
ATOM 1010 C CA . ASP A 1 124 ? -1.672 5.104 -5.613 1.00 95.06 124 ASP A CA 1
ATOM 1011 C C . ASP A 1 124 ? -2.275 3.711 -5.399 1.00 95.06 124 ASP A C 1
ATOM 1013 O O . ASP A 1 124 ? -3.496 3.537 -5.415 1.00 95.06 124 ASP A O 1
ATOM 1017 N N . VAL A 1 125 ? -1.425 2.691 -5.254 1.00 95.69 125 VAL A N 1
ATOM 1018 C CA . VAL A 1 125 ? -1.865 1.299 -5.105 1.00 95.69 125 VAL A CA 1
ATOM 1019 C C . VAL A 1 1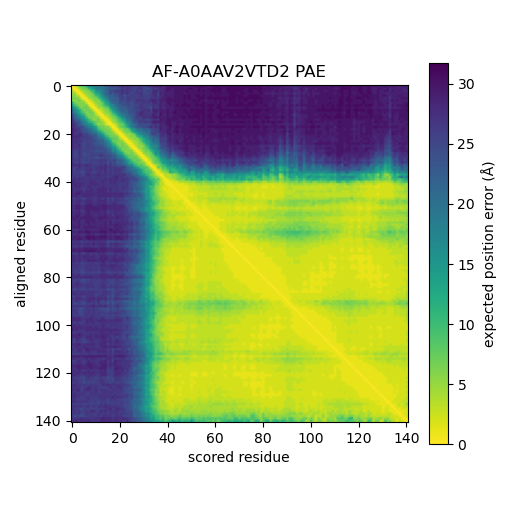25 ? -2.477 1.058 -3.726 1.00 95.69 125 VAL A C 1
ATOM 1021 O O . VAL A 1 125 ? -3.486 0.353 -3.624 1.00 95.69 125 VAL A O 1
ATOM 1024 N N . ILE A 1 126 ? -1.908 1.644 -2.670 1.00 95.69 126 ILE A N 1
ATOM 1025 C CA . ILE A 1 126 ? -2.383 1.438 -1.292 1.00 95.69 126 ILE A CA 1
ATOM 1026 C C . ILE A 1 126 ? -3.542 2.366 -0.905 1.00 95.69 126 ILE A C 1
ATOM 1028 O O . ILE A 1 126 ? -4.335 2.013 -0.027 1.00 95.69 126 ILE A O 1
ATOM 1032 N N . ALA A 1 127 ? -3.691 3.520 -1.563 1.00 95.75 127 ALA A N 1
ATOM 1033 C CA . ALA A 1 127 ? -4.727 4.504 -1.247 1.00 95.75 127 ALA A CA 1
ATOM 1034 C C . ALA A 1 127 ? -6.160 3.923 -1.254 1.00 95.75 127 ALA A C 1
ATOM 1036 O O . ALA A 1 127 ? -6.864 4.102 -0.256 1.00 95.75 127 ALA A O 1
ATOM 1037 N N . PRO A 1 128 ? -6.598 3.137 -2.264 1.00 94.88 128 PRO A N 1
ATOM 1038 C CA . PRO A 1 128 ? -7.928 2.524 -2.261 1.00 94.88 128 PRO A CA 1
ATOM 1039 C C . PRO A 1 128 ? -8.163 1.560 -1.090 1.00 94.88 128 PRO A C 1
ATOM 1041 O O . PRO A 1 128 ? -9.306 1.359 -0.677 1.00 94.88 128 PRO A O 1
ATOM 1044 N N . ALA A 1 129 ? -7.105 0.941 -0.558 1.00 95.00 129 ALA A N 1
ATOM 1045 C CA . ALA A 1 129 ? -7.203 0.052 0.596 1.00 95.00 129 ALA A CA 1
ATOM 1046 C C . ALA A 1 129 ? -7.489 0.850 1.878 1.00 95.00 129 ALA A C 1
ATOM 1048 O O . ALA A 1 129 ? -8.395 0.496 2.634 1.00 95.00 129 ALA A O 1
ATOM 1049 N N . ILE A 1 130 ? -6.776 1.963 2.079 1.00 93.94 130 ILE A N 1
ATOM 1050 C CA . ILE A 1 130 ? -6.977 2.889 3.204 1.00 93.94 130 ILE A CA 1
ATOM 1051 C C . ILE A 1 130 ? -8.363 3.552 3.122 1.00 93.94 130 ILE A C 1
ATOM 1053 O O . ILE A 1 130 ? -9.085 3.594 4.122 1.00 93.94 130 ILE A O 1
ATOM 1057 N N . GLU A 1 131 ? -8.784 3.991 1.931 1.00 94.25 131 GLU A N 1
ATOM 1058 C CA . GLU A 1 131 ? -10.132 4.539 1.708 1.00 94.25 131 GLU A CA 1
ATOM 1059 C C . GLU A 1 131 ? -11.228 3.535 2.046 1.00 94.25 131 GLU A C 1
ATOM 1061 O O . GLU A 1 131 ? -12.244 3.901 2.639 1.00 94.25 131 GLU A O 1
ATOM 1066 N N . SER A 1 132 ? -11.019 2.255 1.722 1.00 93.06 132 SER A N 1
ATOM 1067 C CA . SER A 1 132 ? -12.002 1.212 2.018 1.00 93.06 132 SER A CA 1
ATOM 1068 C C . SER A 1 132 ? -12.270 1.066 3.521 1.00 93.06 132 SER A C 1
ATOM 1070 O O . SER A 1 132 ? -13.383 0.715 3.905 1.00 93.06 132 SER A O 1
ATOM 1072 N N . MET A 1 133 ? -11.299 1.400 4.380 1.00 90.44 133 MET A N 1
ATOM 1073 C CA . MET A 1 133 ? -11.465 1.435 5.839 1.00 90.44 133 MET A CA 1
ATOM 1074 C C . MET A 1 133 ? -12.192 2.693 6.346 1.00 90.44 133 MET A C 1
ATOM 1076 O O . MET A 1 133 ? -12.504 2.780 7.533 1.00 90.44 133 MET A O 1
ATOM 1080 N N . GLY A 1 134 ? -12.487 3.652 5.466 1.00 92.06 134 GLY A N 1
ATOM 1081 C CA . GLY A 1 134 ? -13.138 4.918 5.802 1.00 92.06 134 GLY A CA 1
ATOM 1082 C C . GLY A 1 134 ? -12.173 6.046 6.177 1.00 92.06 134 GLY A C 1
ATOM 1083 O O . GLY A 1 134 ? -12.605 7.026 6.784 1.00 92.06 134 GLY A O 1
ATOM 1084 N N . TYR A 1 135 ? -10.887 5.925 5.837 1.00 92.81 135 TYR A N 1
ATOM 1085 C CA . TYR A 1 135 ? -9.872 6.949 6.097 1.00 92.81 135 TYR A CA 1
ATOM 1086 C C . TYR A 1 135 ? -9.500 7.722 4.826 1.00 92.81 135 TYR A C 1
ATOM 1088 O O . TYR A 1 135 ? -9.638 7.211 3.721 1.00 92.81 135 TYR A O 1
ATOM 1096 N N . ASN A 1 136 ? -9.005 8.955 4.977 1.00 91.75 136 ASN A N 1
ATOM 1097 C CA . ASN A 1 136 ? -8.480 9.734 3.854 1.00 91.75 136 ASN A CA 1
ATOM 1098 C C . ASN A 1 136 ? -6.978 9.429 3.662 1.00 91.75 136 ASN A C 1
ATOM 1100 O O . ASN A 1 136 ? -6.183 9.853 4.508 1.00 91.75 136 ASN A O 1
ATOM 1104 N N . PRO A 1 137 ? -6.570 8.745 2.577 1.00 89.12 137 PRO A N 1
ATOM 1105 C CA . PRO A 1 137 ? -5.182 8.333 2.365 1.00 89.12 137 PRO A CA 1
ATOM 1106 C C . PRO A 1 137 ? -4.232 9.529 2.271 1.00 89.12 137 PRO A C 1
ATOM 1108 O O . PRO A 1 137 ? -3.162 9.495 2.860 1.00 89.12 137 PRO A O 1
ATOM 1111 N N . TRP A 1 138 ? -4.651 10.634 1.653 1.00 88.44 138 TRP A N 1
ATOM 1112 C CA . TRP A 1 138 ? -3.828 11.840 1.465 1.00 88.44 138 TRP A CA 1
ATOM 1113 C C . TRP A 1 138 ? -3.635 12.675 2.735 1.00 88.44 138 TRP A C 1
ATOM 1115 O O . TRP A 1 138 ? -2.959 13.697 2.717 1.00 88.44 138 TRP A O 1
ATOM 1125 N N . SER A 1 139 ? -4.296 12.290 3.828 1.00 87.44 139 SER A N 1
ATOM 1126 C CA . SER A 1 139 ? -4.044 12.856 5.159 1.00 87.44 139 SER A CA 1
ATOM 1127 C C . SER A 1 139 ? -3.119 11.985 6.011 1.00 87.44 139 SER A C 1
ATOM 1129 O O . SER A 1 139 ? -2.857 12.330 7.162 1.00 87.44 139 SER A O 1
ATOM 1131 N N . ILE A 1 140 ? -2.693 10.842 5.467 1.00 84.75 140 ILE A N 1
ATOM 1132 C CA . ILE A 1 140 ? -1.902 9.813 6.144 1.00 84.75 140 ILE A CA 1
ATOM 1133 C C . ILE A 1 140 ? -0.568 9.579 5.415 1.00 84.75 140 ILE A C 1
ATOM 1135 O O . ILE A 1 140 ? 0.434 9.383 6.090 1.00 84.75 140 ILE A O 1
ATOM 1139 N N . ILE A 1 141 ? -0.576 9.575 4.077 1.00 82.12 141 ILE A N 1
ATOM 1140 C CA . ILE A 1 141 ? 0.591 9.394 3.193 1.00 82.12 141 ILE A CA 1
ATOM 1141 C C . ILE A 1 141 ? 1.322 10.722 2.983 1.00 82.12 141 ILE A C 1
ATOM 1143 O O . ILE A 1 141 ? 0.622 11.743 2.783 1.00 82.12 141 ILE A O 1
#

Secondary structure (DSSP, 8-state):
-------------------------------STTSHHHHHHHHHHHHHS-TT-HHHHHTTTPPPPPHHHHHHHHHHHHHHHHHHHHHHH-TTS-HHHHHHHHHHHHHTS-GGGS-HHHHHHHHHHHHHHHHHTT--GGGT-

Solvent-accessible surface area (backbone atoms only — not comparable to full-atom values): 9120 Å² total; per-residue (Å²): 136,82,85,84,83,80,89,83,89,86,88,79,89,73,94,75,85,90,72,95,74,81,91,74,88,78,76,84,87,78,86,80,81,76,63,70,64,60,25,56,52,52,35,51,53,56,60,74,44,80,85,77,44,70,72,62,30,53,76,70,74,44,82,77,69,60,69,73,54,48,57,46,53,52,50,53,49,40,54,49,45,57,51,51,48,53,53,70,69,39,82,88,54,52,73,68,60,39,50,54,51,52,39,53,56,56,71,68,48,70,59,91,79,46,57,73,69,57,45,52,50,51,50,63,66,48,32,63,44,42,38,44,72,74,44,65,38,83,81,59,103

pLDDT: mean 79.98, std 22.65, range [34.91, 97.75]